Protein AF-A0A4V1ZPE8-F1 (afdb_monomer_lite)

Sequence (81 aa):
MAPWPCDGGLCFTVYVDGVRVTAHATAATLQLHFDAPNPGDAALARAFYAHIERLQVEAVARYRLHPNAERKVHVTGLPMT

Radius of gyration: 12.61 Å; chains: 1; bounding box: 32×26×32 Å

Foldseek 3Di:
DDADPDQDADWDWAAAPNDIAIEGEGPVNLCVAQVDGPPPDPVSVVSCVVCVVLSRVQQNVQCVVPPDPNRYYYRDCRDHD

pLDDT: mean 79.31, std 12.61, range [49.75, 95.0]

Structure (mmCIF, N/CA/C/O backbone):
data_AF-A0A4V1ZPE8-F1
#
_entry.id   AF-A0A4V1ZPE8-F1
#
loop_
_atom_site.group_PDB
_atom_site.id
_atom_site.type_symbol
_atom_site.label_atom_id
_atom_site.label_alt_id
_atom_site.label_comp_id
_atom_site.label_asym_id
_atom_site.label_entity_id
_atom_site.label_seq_id
_atom_site.pdbx_PDB_ins_code
_atom_site.Cartn_x
_atom_site.Cartn_y
_atom_site.Cartn_z
_atom_site.occupancy
_atom_site.B_iso_or_equiv
_atom_site.auth_seq_id
_atom_site.auth_comp_id
_atom_site.auth_asym_id
_atom_site.auth_atom_id
_atom_site.pdbx_PDB_model_num
ATOM 1 N N . MET A 1 1 ? 18.830 4.855 -16.389 1.00 53.75 1 MET A N 1
ATOM 2 C CA . MET A 1 1 ? 17.665 4.739 -15.482 1.00 53.75 1 MET A CA 1
ATOM 3 C C . MET A 1 1 ? 17.543 6.036 -14.706 1.00 53.75 1 MET A C 1
ATOM 5 O O . MET A 1 1 ? 18.573 6.540 -14.276 1.00 53.75 1 MET A O 1
ATOM 9 N N . ALA A 1 2 ? 16.342 6.608 -14.609 1.00 58.38 2 ALA A N 1
ATOM 10 C CA . ALA A 1 2 ? 16.138 7.884 -13.925 1.00 58.38 2 ALA A CA 1
ATOM 11 C C . ALA A 1 2 ? 16.028 7.663 -12.406 1.00 58.38 2 ALA A C 1
ATOM 13 O O . ALA A 1 2 ? 15.395 6.694 -11.993 1.00 58.38 2 ALA A O 1
ATOM 14 N N . PRO A 1 3 ? 16.621 8.521 -11.564 1.00 58.28 3 PRO A N 1
ATOM 15 C CA . PRO A 1 3 ? 16.379 8.485 -10.124 1.00 58.28 3 PRO A CA 1
ATOM 16 C C . PRO A 1 3 ? 14.894 8.741 -9.822 1.00 58.28 3 PRO A C 1
ATOM 18 O O . PRO A 1 3 ? 14.171 9.305 -10.648 1.00 58.28 3 PRO A O 1
ATOM 21 N N . TRP A 1 4 ? 14.417 8.321 -8.649 1.00 57.00 4 TRP A N 1
ATOM 22 C CA . TRP A 1 4 ? 13.106 8.756 -8.162 1.00 57.00 4 TRP A CA 1
ATOM 23 C C . TRP A 1 4 ? 13.128 10.290 -8.014 1.00 57.00 4 TRP A C 1
ATOM 25 O O . TRP A 1 4 ? 14.022 10.810 -7.349 1.00 57.00 4 TRP A O 1
ATOM 35 N N . PRO A 1 5 ? 12.214 11.038 -8.661 1.00 49.75 5 PRO A N 1
ATOM 36 C CA . PRO A 1 5 ? 12.266 12.506 -8.686 1.00 49.75 5 PRO A CA 1
ATOM 37 C C . PRO A 1 5 ? 11.878 13.165 -7.347 1.00 49.75 5 PRO A C 1
ATOM 39 O O . PRO A 1 5 ? 11.982 14.380 -7.205 1.00 49.75 5 PRO A O 1
ATOM 42 N N . CYS A 1 6 ? 11.418 12.378 -6.375 1.00 54.06 6 CYS A N 1
ATOM 43 C CA . CYS A 1 6 ? 11.037 12.769 -5.017 1.00 54.06 6 CYS A CA 1
ATOM 44 C C . CYS A 1 6 ? 11.066 11.522 -4.107 1.00 54.06 6 CYS A C 1
ATOM 46 O O . CYS A 1 6 ? 11.392 10.437 -4.596 1.00 54.06 6 CYS A O 1
ATOM 48 N N . ASP A 1 7 ? 10.614 11.626 -2.846 1.00 58.78 7 ASP A N 1
ATOM 49 C CA . ASP A 1 7 ? 10.231 10.487 -1.969 1.00 58.78 7 ASP A CA 1
ATOM 50 C C . ASP A 1 7 ? 9.056 9.646 -2.539 1.00 58.78 7 ASP A C 1
ATOM 52 O O . ASP A 1 7 ? 8.279 9.018 -1.815 1.00 58.78 7 ASP A O 1
ATOM 56 N N . GLY A 1 8 ? 8.896 9.661 -3.864 1.00 64.31 8 GLY A N 1
ATOM 57 C CA . GLY A 1 8 ? 7.929 8.914 -4.632 1.00 64.31 8 GLY A CA 1
ATOM 58 C C . GLY A 1 8 ? 8.004 7.435 -4.304 1.00 64.31 8 GLY A C 1
ATOM 59 O O . GLY A 1 8 ? 9.033 6.885 -3.930 1.00 64.31 8 GLY A O 1
ATOM 60 N N . GLY A 1 9 ? 6.857 6.801 -4.396 1.00 74.00 9 GLY A N 1
ATOM 61 C CA . GLY A 1 9 ? 6.651 5.422 -4.024 1.00 74.00 9 GLY A CA 1
ATOM 62 C C . GLY A 1 9 ? 5.241 5.054 -4.434 1.00 74.00 9 GLY A C 1
ATOM 63 O O . GLY A 1 9 ? 4.682 5.662 -5.348 1.00 74.00 9 GLY A O 1
ATOM 64 N N . LEU A 1 10 ? 4.638 4.090 -3.760 1.00 80.50 10 LEU A N 1
ATOM 65 C CA . LEU A 1 10 ? 3.316 3.619 -4.119 1.00 80.50 10 LEU A CA 1
ATOM 66 C C . LEU A 1 10 ? 2.290 3.948 -3.042 1.00 80.50 10 LEU A C 1
ATOM 68 O O . LEU A 1 10 ? 2.453 3.599 -1.873 1.00 80.50 10 LEU A O 1
ATOM 72 N N . CYS A 1 11 ? 1.216 4.611 -3.467 1.00 85.19 11 CYS A N 1
ATOM 73 C CA . CYS A 1 11 ? 0.053 4.880 -2.635 1.00 85.19 11 CYS A CA 1
ATOM 74 C C . CYS A 1 11 ? -1.053 3.889 -2.983 1.00 85.19 11 CYS A C 1
ATOM 76 O O . CYS A 1 11 ? -1.412 3.739 -4.150 1.00 85.19 11 CYS A O 1
ATOM 78 N N . PHE A 1 12 ? -1.615 3.236 -1.977 1.00 87.44 12 PHE A N 1
ATOM 79 C CA . PHE A 1 12 ? -2.699 2.280 -2.160 1.00 87.44 12 PHE A CA 1
ATOM 80 C C . PHE A 1 12 ? -3.699 2.375 -1.014 1.00 87.44 12 PHE A C 1
ATOM 82 O O . PHE A 1 12 ? -3.399 2.880 0.064 1.00 87.44 12 PHE A O 1
ATOM 89 N N . THR A 1 13 ? -4.929 1.934 -1.262 1.00 92.50 13 THR A N 1
ATOM 90 C CA . THR A 1 13 ? -5.981 1.930 -0.241 1.00 92.50 13 THR A CA 1
ATOM 91 C C . THR A 1 13 ? -6.056 0.559 0.421 1.00 92.50 13 THR A C 1
ATOM 93 O O . THR A 1 13 ? -6.076 -0.459 -0.269 1.00 92.50 13 THR A O 1
ATOM 96 N N . VAL A 1 14 ? -6.156 0.546 1.749 1.00 93.44 14 VAL A N 1
ATOM 97 C CA . VAL A 1 14 ? -6.539 -0.626 2.545 1.00 93.44 14 VAL A CA 1
ATOM 98 C C . VAL A 1 14 ? -7.765 -0.301 3.389 1.00 93.44 14 VAL A C 1
ATOM 100 O O . VAL A 1 14 ? -8.040 0.864 3.682 1.00 93.44 14 VAL A O 1
ATOM 103 N N . TYR A 1 15 ? -8.515 -1.329 3.771 1.00 94.19 15 TYR A N 1
ATOM 104 C CA . TYR A 1 15 ? -9.638 -1.194 4.692 1.00 94.19 15 TYR A CA 1
ATOM 105 C C . TYR A 1 15 ? -9.278 -1.874 6.006 1.00 94.19 15 TYR A C 1
ATOM 107 O O . TYR A 1 15 ? -9.013 -3.074 6.031 1.00 94.19 15 TYR A O 1
ATOM 115 N N . VAL A 1 16 ? -9.263 -1.103 7.090 1.00 93.56 16 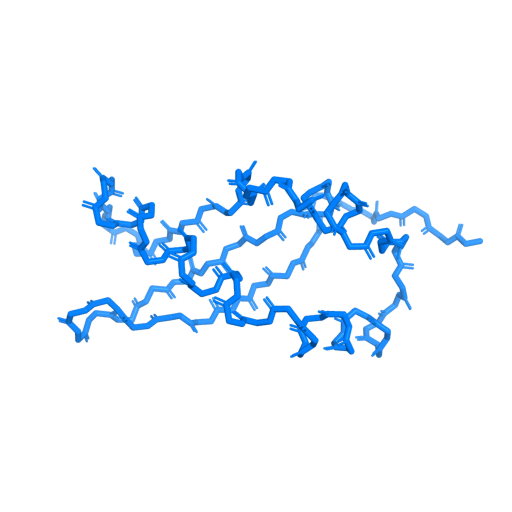VAL A N 1
ATOM 116 C CA . VAL A 1 16 ? -9.018 -1.607 8.444 1.00 93.56 16 VAL A CA 1
ATOM 117 C C . VAL A 1 16 ? -10.308 -1.460 9.227 1.00 93.56 16 VAL A C 1
ATOM 119 O O . VAL A 1 16 ? -10.739 -0.341 9.486 1.00 93.56 16 VAL A O 1
ATOM 122 N N . ASP A 1 17 ? -10.951 -2.582 9.548 1.00 92.06 17 ASP A N 1
ATOM 123 C CA . ASP A 1 17 ? -12.168 -2.621 10.371 1.00 92.06 17 ASP A CA 1
ATOM 124 C C . ASP A 1 17 ? -13.276 -1.672 9.845 1.00 92.06 17 ASP A C 1
ATOM 126 O O . ASP A 1 17 ? -13.948 -0.964 10.590 1.00 92.06 17 ASP A O 1
ATOM 130 N N . GLY A 1 18 ? -13.433 -1.618 8.514 1.00 91.62 18 GLY A N 1
ATOM 131 C CA . GLY A 1 18 ? -14.394 -0.751 7.814 1.00 91.62 18 GLY A CA 1
ATOM 132 C C . GLY A 1 18 ? -13.901 0.674 7.524 1.00 91.62 18 GLY A C 1
ATOM 133 O O . GLY A 1 18 ? -14.538 1.404 6.765 1.00 91.62 18 GLY A O 1
ATOM 134 N N . VAL A 1 19 ? -12.745 1.076 8.056 1.00 92.50 19 VAL A N 1
ATOM 135 C CA . VAL A 1 19 ? -12.140 2.390 7.808 1.00 92.50 19 VAL A CA 1
ATOM 136 C C . VAL A 1 19 ? -11.249 2.336 6.572 1.00 92.50 19 VAL A C 1
ATOM 138 O O . VAL A 1 19 ? -10.315 1.541 6.497 1.00 92.50 19 VAL A O 1
ATOM 141 N N . ARG A 1 20 ? -11.505 3.226 5.609 1.00 95.00 20 ARG A N 1
ATOM 142 C CA . ARG A 1 20 ? -10.619 3.443 4.458 1.00 95.00 20 ARG A CA 1
ATOM 143 C C . ARG A 1 20 ? -9.339 4.153 4.912 1.00 95.00 20 ARG A C 1
ATOM 145 O O . ARG A 1 20 ? -9.421 5.273 5.417 1.00 95.00 20 ARG A O 1
ATOM 152 N N . VAL A 1 21 ? -8.189 3.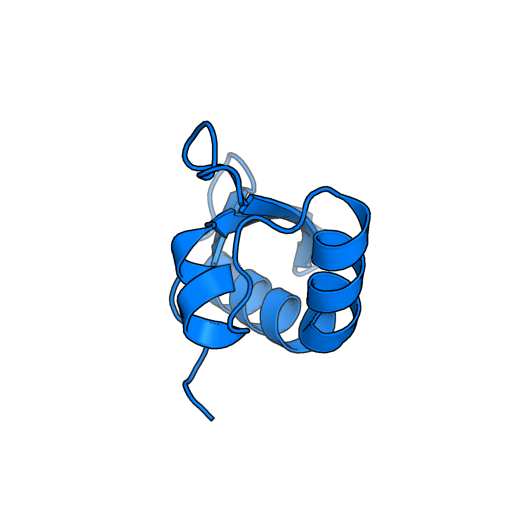526 4.680 1.00 93.19 21 VAL A N 1
ATOM 153 C CA . VAL A 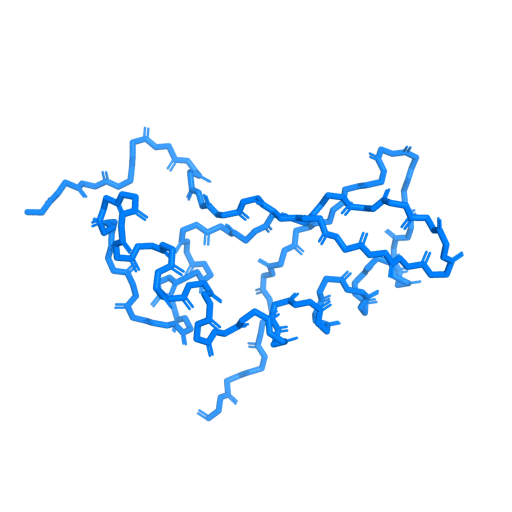1 21 ? -6.850 4.010 5.048 1.00 93.19 21 VAL A CA 1
ATOM 154 C C . VAL A 1 21 ? -5.971 4.091 3.800 1.00 93.19 21 VAL A C 1
ATOM 156 O O . VAL A 1 21 ? -5.952 3.171 2.980 1.00 93.19 21 VAL A O 1
ATOM 159 N N . THR A 1 22 ? -5.230 5.186 3.657 1.00 93.31 22 THR A N 1
ATOM 160 C CA . THR A 1 22 ? -4.250 5.372 2.582 1.00 93.31 22 THR A CA 1
ATOM 161 C C . THR A 1 22 ? -2.873 4.931 3.067 1.00 93.31 22 THR A C 1
ATOM 163 O O . THR A 1 22 ? -2.302 5.516 3.986 1.00 93.31 22 THR A O 1
ATOM 166 N N . ALA A 1 23 ? -2.329 3.892 2.448 1.00 90.75 23 ALA A N 1
ATOM 167 C CA . ALA A 1 23 ? -1.000 3.379 2.731 1.00 90.75 23 ALA A CA 1
ATOM 168 C C . ALA A 1 23 ? 0.019 3.924 1.726 1.00 90.75 23 ALA A C 1
ATOM 170 O O . ALA A 1 23 ? -0.253 3.988 0.528 1.00 90.75 23 ALA A O 1
ATOM 171 N N . HIS A 1 24 ? 1.196 4.291 2.226 1.00 88.75 24 HIS A N 1
ATOM 172 C CA . HIS A 1 24 ? 2.312 4.833 1.460 1.00 88.75 24 HIS A CA 1
ATOM 173 C C . HIS A 1 24 ? 3.530 3.919 1.619 1.00 88.75 24 HIS A C 1
ATOM 175 O O . HIS A 1 24 ? 4.115 3.851 2.699 1.00 88.75 24 HIS A O 1
ATOM 181 N N . ALA A 1 25 ? 3.931 3.230 0.555 1.00 85.69 25 ALA A N 1
ATOM 182 C CA . ALA A 1 25 ? 5.215 2.537 0.482 1.00 85.69 25 ALA A CA 1
ATOM 183 C C . ALA A 1 25 ? 6.233 3.456 -0.197 1.00 85.69 25 ALA A C 1
ATOM 185 O O . ALA A 1 25 ? 5.985 3.908 -1.311 1.00 85.69 25 ALA A O 1
ATOM 186 N N . THR A 1 26 ? 7.357 3.756 0.453 1.00 80.50 26 THR A N 1
ATOM 187 C CA . THR A 1 26 ? 8.383 4.649 -0.115 1.00 80.50 26 THR A CA 1
ATOM 188 C C . THR A 1 26 ? 9.196 3.940 -1.200 1.00 80.50 26 THR A C 1
ATOM 190 O O . THR A 1 26 ? 9.301 2.711 -1.189 1.00 80.50 26 THR A O 1
ATOM 193 N N . ALA A 1 27 ? 9.834 4.693 -2.103 1.00 76.94 27 ALA A N 1
ATOM 194 C CA . ALA A 1 27 ? 10.823 4.142 -3.036 1.00 76.94 27 ALA A CA 1
ATOM 195 C C . ALA A 1 27 ? 11.884 3.294 -2.329 1.00 76.94 27 ALA A C 1
ATOM 197 O O . ALA A 1 27 ? 12.212 2.219 -2.812 1.00 76.94 27 ALA A O 1
ATOM 198 N N . ALA A 1 28 ? 12.383 3.739 -1.171 1.00 77.00 28 ALA A N 1
ATOM 199 C CA . ALA A 1 28 ? 13.386 3.001 -0.409 1.00 77.00 28 ALA A CA 1
ATOM 200 C C . ALA A 1 28 ? 12.871 1.625 0.041 1.00 77.00 28 ALA A C 1
ATOM 202 O O . ALA A 1 28 ? 13.570 0.628 -0.109 1.00 77.00 28 ALA A O 1
ATOM 203 N N . THR A 1 29 ? 11.632 1.546 0.536 1.00 79.75 29 THR A N 1
ATOM 204 C CA . THR A 1 29 ? 10.997 0.269 0.894 1.00 79.75 29 THR A CA 1
ATOM 205 C C . THR A 1 29 ? 10.791 -0.613 -0.333 1.00 79.75 29 THR A C 1
ATOM 207 O O . THR A 1 29 ? 11.053 -1.812 -0.279 1.00 79.75 29 THR A O 1
ATOM 210 N N . LEU A 1 30 ? 10.362 -0.032 -1.451 1.00 77.62 30 LEU A N 1
ATOM 211 C CA . LEU A 1 30 ? 10.151 -0.780 -2.686 1.00 77.62 30 LEU A CA 1
ATOM 212 C C . LEU A 1 30 ? 11.469 -1.312 -3.269 1.00 77.62 30 LEU A C 1
ATOM 214 O O . LEU A 1 30 ? 11.534 -2.456 -3.706 1.00 77.62 30 LEU A O 1
ATOM 218 N N . GLN A 1 31 ? 12.532 -0.514 -3.222 1.00 77.12 31 GLN A N 1
ATOM 219 C CA . GLN A 1 31 ? 13.848 -0.893 -3.714 1.00 77.12 31 GLN A CA 1
ATOM 220 C C . GLN A 1 31 ? 14.511 -1.937 -2.808 1.00 77.12 31 GLN A C 1
ATOM 222 O O . GLN A 1 31 ? 15.043 -2.918 -3.309 1.00 77.12 31 GLN A O 1
ATOM 227 N N . LEU A 1 32 ? 14.430 -1.773 -1.483 1.00 78.31 32 LEU A N 1
ATOM 228 C CA . LEU A 1 32 ? 15.037 -2.698 -0.523 1.00 78.31 32 LEU A CA 1
ATOM 229 C C . LEU A 1 32 ? 14.385 -4.087 -0.544 1.00 78.31 32 LEU A C 1
ATOM 231 O O . LEU A 1 32 ? 15.082 -5.090 -0.437 1.00 78.31 32 LEU A O 1
ATOM 235 N N . HIS A 1 33 ? 13.054 -4.152 -0.641 1.00 75.25 33 HIS A N 1
ATOM 236 C CA . HIS A 1 33 ? 12.324 -5.412 -0.475 1.00 75.25 33 HIS A CA 1
ATOM 237 C C . HIS A 1 33 ? 11.935 -6.094 -1.785 1.00 75.25 33 HIS A C 1
ATOM 239 O O . HIS A 1 33 ? 11.634 -7.287 -1.765 1.00 75.25 33 HIS A O 1
ATOM 245 N N . PHE A 1 34 ? 11.921 -5.360 -2.900 1.00 71.44 34 PHE A N 1
ATOM 246 C CA . PHE A 1 34 ? 11.462 -5.874 -4.193 1.00 71.44 34 PHE A CA 1
ATOM 247 C 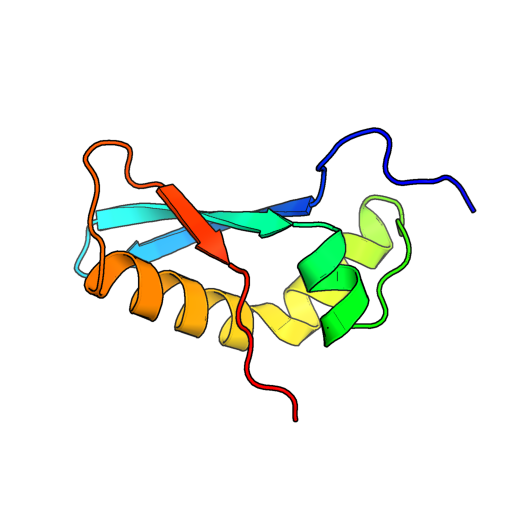C . PHE A 1 34 ? 12.450 -5.616 -5.335 1.00 71.44 34 PHE A C 1
ATOM 249 O O . PHE A 1 34 ? 12.083 -5.814 -6.490 1.00 71.44 34 PHE A O 1
ATOM 256 N N . ASP A 1 35 ? 13.667 -5.151 -5.021 1.00 71.81 35 ASP A N 1
ATOM 257 C CA . ASP A 1 35 ? 14.710 -4.791 -5.995 1.00 71.81 35 ASP A CA 1
ATOM 258 C C . ASP A 1 35 ? 14.168 -3.914 -7.139 1.00 71.81 35 ASP A C 1
ATOM 260 O O . ASP A 1 35 ? 14.481 -4.091 -8.314 1.00 71.81 35 ASP A O 1
ATOM 264 N N . ALA A 1 36 ? 13.266 -2.987 -6.798 1.00 65.62 36 ALA A N 1
ATOM 265 C CA . ALA A 1 36 ? 12.586 -2.128 -7.756 1.00 65.62 36 ALA A CA 1
ATOM 266 C C . ALA A 1 36 ? 13.352 -0.795 -7.930 1.00 65.62 36 ALA A C 1
ATOM 268 O O . ALA A 1 36 ? 13.122 0.138 -7.150 1.00 65.62 36 ALA A O 1
ATOM 269 N N . PRO A 1 37 ? 14.250 -0.637 -8.933 1.00 63.44 37 PRO A N 1
ATOM 270 C CA . PRO A 1 37 ? 14.723 0.694 -9.339 1.00 63.44 37 PRO A CA 1
ATOM 271 C C . PRO A 1 37 ? 13.532 1.502 -9.867 1.00 63.44 37 PRO A C 1
ATOM 273 O O . PRO A 1 37 ? 12.585 0.869 -10.304 1.00 63.44 37 PRO A O 1
ATOM 276 N N . ASN A 1 38 ? 13.557 2.847 -9.877 1.00 64.12 38 ASN A N 1
ATOM 277 C CA . ASN A 1 38 ? 12.442 3.680 -10.383 1.00 64.12 38 ASN A CA 1
ATOM 278 C C . ASN A 1 38 ? 11.927 3.158 -11.746 1.00 64.12 38 ASN A C 1
ATOM 280 O O . ASN A 1 38 ? 12.561 3.436 -12.772 1.00 64.12 38 ASN A O 1
ATOM 284 N N . PRO A 1 39 ? 10.826 2.380 -11.791 1.00 59.72 39 PRO A N 1
ATOM 285 C CA . PRO A 1 39 ? 10.577 1.522 -12.946 1.00 59.72 39 PRO A CA 1
ATOM 286 C C . PRO A 1 39 ? 9.831 2.242 -14.075 1.00 59.72 39 PRO A C 1
ATOM 288 O O . PRO A 1 39 ? 9.496 1.627 -15.090 1.00 59.72 39 PRO A O 1
ATOM 291 N N . GLY A 1 40 ? 9.478 3.517 -13.874 1.00 65.31 40 GLY A N 1
ATOM 292 C CA . GLY A 1 40 ? 8.285 4.075 -14.503 1.00 65.31 40 GLY A CA 1
ATOM 293 C C . GLY A 1 40 ? 7.013 3.330 -14.060 1.00 65.31 40 GLY A C 1
ATOM 294 O O . GLY A 1 40 ? 7.060 2.307 -13.370 1.00 65.31 40 GLY A O 1
ATOM 295 N N . ASP A 1 41 ? 5.847 3.829 -14.459 1.00 65.25 41 ASP A N 1
ATOM 296 C CA . ASP A 1 41 ? 4.571 3.393 -13.870 1.00 65.25 41 ASP A CA 1
ATOM 297 C C . ASP A 1 41 ? 4.241 1.906 -14.103 1.00 65.25 41 ASP A C 1
ATOM 299 O O . ASP A 1 41 ? 3.704 1.231 -13.225 1.00 65.25 41 ASP A O 1
ATOM 303 N N . ALA A 1 42 ? 4.590 1.353 -15.269 1.00 67.25 42 ALA A N 1
ATOM 304 C CA . ALA A 1 42 ? 4.169 0.003 -15.652 1.00 67.25 42 ALA A CA 1
ATOM 305 C C . ALA A 1 42 ? 4.899 -1.114 -14.885 1.00 67.25 42 ALA A C 1
ATOM 307 O O . ALA A 1 42 ? 4.275 -2.094 -14.473 1.00 67.25 42 ALA A O 1
ATOM 308 N N . ALA A 1 43 ? 6.214 -0.996 -14.690 1.00 71.44 43 ALA A N 1
ATOM 309 C CA . ALA A 1 43 ? 6.969 -1.983 -13.921 1.00 71.44 43 ALA A CA 1
ATOM 310 C C . ALA A 1 43 ? 6.759 -1.799 -12.406 1.00 71.44 43 ALA A C 1
ATOM 312 O O . ALA A 1 43 ? 6.738 -2.792 -11.678 1.00 71.44 43 ALA A O 1
ATOM 313 N N . LEU A 1 44 ? 6.459 -0.573 -11.953 1.00 71.25 44 LEU A N 1
ATOM 314 C CA . LEU A 1 44 ? 6.041 -0.304 -10.577 1.00 71.25 44 LEU A CA 1
ATOM 315 C C . LEU A 1 44 ? 4.713 -0.990 -10.251 1.00 71.25 44 LEU A C 1
ATOM 317 O O . LEU A 1 44 ? 4.601 -1.659 -9.227 1.00 71.25 44 LEU A O 1
ATOM 321 N N . ALA A 1 45 ? 3.730 -0.887 -11.148 1.00 70.00 45 ALA A N 1
ATOM 322 C CA . ALA A 1 45 ? 2.451 -1.568 -10.995 1.00 70.00 45 ALA A CA 1
ATOM 323 C C . ALA A 1 45 ? 2.621 -3.095 -10.929 1.00 70.00 45 ALA A C 1
ATOM 325 O O . ALA A 1 45 ? 1.988 -3.749 -10.107 1.00 70.00 45 ALA A O 1
ATOM 326 N N . ARG A 1 46 ? 3.508 -3.685 -11.741 1.00 75.38 46 ARG A N 1
ATOM 327 C CA . ARG A 1 46 ? 3.781 -5.135 -11.695 1.00 75.38 46 ARG A CA 1
ATOM 328 C C . ARG A 1 46 ? 4.405 -5.569 -10.371 1.00 75.38 46 ARG A C 1
ATOM 330 O O . ARG A 1 46 ? 3.930 -6.537 -9.786 1.00 75.38 46 ARG A O 1
ATOM 337 N N . ALA A 1 47 ? 5.417 -4.844 -9.889 1.00 72.19 47 ALA A N 1
ATOM 338 C CA . ALA A 1 47 ? 6.027 -5.108 -8.585 1.00 72.19 47 ALA A CA 1
ATOM 339 C C . ALA A 1 47 ? 4.996 -4.964 -7.455 1.00 72.19 47 ALA A C 1
ATOM 341 O O . ALA A 1 47 ? 4.930 -5.794 -6.553 1.00 72.19 47 ALA A O 1
ATOM 342 N N . PHE A 1 48 ? 4.122 -3.960 -7.546 1.00 75.06 48 PHE A N 1
ATOM 343 C CA . PHE A 1 48 ? 3.015 -3.803 -6.615 1.00 75.06 48 PHE A CA 1
ATOM 344 C C . PHE A 1 48 ? 2.070 -4.995 -6.619 1.00 75.06 48 PHE A C 1
ATOM 346 O O . PHE A 1 48 ? 1.831 -5.569 -5.564 1.00 75.06 48 PHE A O 1
ATOM 353 N N . TYR A 1 49 ? 1.555 -5.400 -7.781 1.00 79.69 49 TYR A N 1
ATOM 354 C CA . TYR A 1 49 ? 0.626 -6.525 -7.864 1.00 79.69 49 TYR A CA 1
ATOM 355 C C . TYR A 1 49 ? 1.260 -7.842 -7.408 1.00 79.69 49 TYR A C 1
ATOM 357 O O . TYR A 1 49 ? 0.577 -8.649 -6.787 1.00 79.69 49 TYR A O 1
ATOM 365 N N . ALA A 1 50 ? 2.560 -8.039 -7.637 1.00 81.06 50 ALA A N 1
ATOM 366 C CA . ALA A 1 50 ? 3.283 -9.215 -7.154 1.00 81.06 50 ALA A CA 1
ATOM 367 C C . ALA A 1 50 ? 3.417 -9.268 -5.618 1.00 81.06 50 ALA A C 1
ATOM 369 O O . ALA A 1 50 ? 3.627 -10.341 -5.052 1.00 81.06 50 ALA A O 1
ATOM 370 N N . HIS A 1 51 ? 3.306 -8.126 -4.932 1.00 82.75 51 HIS A N 1
ATOM 371 C CA . HIS A 1 51 ? 3.593 -8.009 -3.499 1.00 82.75 51 HIS A CA 1
ATOM 372 C C . HIS A 1 51 ? 2.489 -7.314 -2.691 1.00 82.75 51 HIS A C 1
ATOM 374 O O . HIS A 1 51 ? 2.688 -6.984 -1.518 1.00 82.75 51 HIS A O 1
ATOM 380 N N . ILE A 1 52 ? 1.315 -7.114 -3.297 1.00 85.50 52 ILE A N 1
ATOM 381 C CA . ILE A 1 52 ? 0.206 -6.350 -2.722 1.00 85.50 52 ILE A CA 1
ATOM 382 C C . ILE A 1 52 ? -0.252 -6.934 -1.388 1.00 85.50 52 ILE A C 1
ATOM 384 O O . ILE A 1 52 ? -0.484 -6.179 -0.453 1.00 85.50 52 ILE A O 1
ATOM 388 N N . GLU A 1 53 ? -0.296 -8.258 -1.251 1.00 87.12 53 GLU A N 1
ATOM 389 C CA . GLU A 1 53 ? -0.709 -8.912 -0.006 1.00 87.12 53 GLU A CA 1
ATOM 390 C C . GLU A 1 53 ? 0.219 -8.553 1.161 1.00 87.12 53 GLU A C 1
ATOM 392 O O . GLU A 1 53 ? -0.246 -8.122 2.216 1.00 87.12 53 GLU A O 1
ATOM 397 N N . ARG A 1 54 ? 1.544 -8.632 0.962 1.00 87.56 54 ARG A N 1
ATOM 398 C CA . ARG A 1 54 ? 2.537 -8.264 1.989 1.00 87.56 54 ARG A CA 1
ATOM 399 C C . ARG A 1 54 ? 2.425 -6.789 2.368 1.00 87.56 54 ARG A C 1
ATOM 401 O O . ARG A 1 54 ? 2.458 -6.448 3.549 1.00 87.56 54 ARG A O 1
ATOM 408 N N . LEU A 1 55 ? 2.262 -5.923 1.368 1.00 87.25 55 LEU A N 1
ATOM 409 C CA . LEU A 1 55 ? 2.081 -4.485 1.559 1.00 87.25 55 LEU A CA 1
ATOM 410 C C . LEU A 1 55 ? 0.797 -4.168 2.342 1.00 87.25 55 LEU A C 1
ATOM 412 O O . LEU A 1 55 ? 0.812 -3.314 3.228 1.00 87.25 55 LEU A O 1
ATOM 416 N N . GLN A 1 56 ? -0.299 -4.870 2.052 1.00 90.62 56 GLN A N 1
ATOM 417 C CA . GLN A 1 56 ? -1.574 -4.708 2.744 1.00 90.62 56 GLN A CA 1
ATOM 418 C C . GLN A 1 56 ? -1.511 -5.183 4.193 1.00 90.62 56 GLN A C 1
ATOM 420 O O . GLN A 1 56 ? -1.949 -4.451 5.079 1.00 90.62 56 GLN A O 1
ATOM 425 N N . VAL A 1 57 ? -0.938 -6.362 4.449 1.00 91.31 57 VAL A N 1
ATOM 426 C CA . VAL A 1 57 ? -0.782 -6.901 5.809 1.00 91.31 57 VAL A CA 1
ATOM 427 C C . VAL A 1 57 ? 0.009 -5.929 6.684 1.00 91.31 57 VAL A C 1
ATOM 429 O O . VAL A 1 57 ? -0.441 -5.587 7.778 1.00 91.31 57 VAL A O 1
ATOM 432 N N . GLU A 1 58 ? 1.132 -5.418 6.178 1.00 90.75 58 GLU A N 1
ATOM 433 C CA . GLU A 1 58 ? 1.970 -4.473 6.919 1.00 90.75 58 GLU A CA 1
ATOM 434 C C . GLU A 1 58 ? 1.256 -3.133 7.156 1.00 90.75 58 GLU A C 1
ATOM 436 O O . GLU A 1 58 ? 1.293 -2.588 8.261 1.00 90.75 58 GLU A O 1
ATOM 441 N N . ALA A 1 59 ? 0.547 -2.609 6.151 1.00 90.69 59 ALA A N 1
ATOM 442 C CA . ALA A 1 59 ? -0.235 -1.382 6.296 1.00 90.69 59 ALA A CA 1
ATOM 443 C C . ALA A 1 59 ? -1.339 -1.517 7.361 1.00 90.69 59 ALA A C 1
ATOM 445 O O . ALA A 1 59 ? -1.508 -0.623 8.194 1.00 90.69 59 ALA A O 1
ATOM 446 N N . VAL A 1 60 ? -2.063 -2.641 7.365 1.00 93.00 60 VAL A N 1
ATOM 447 C CA . VAL A 1 60 ? -3.111 -2.936 8.354 1.00 93.00 60 VAL A CA 1
ATOM 448 C C . VAL A 1 60 ? -2.509 -3.057 9.752 1.00 93.00 60 VAL A C 1
ATOM 450 O O . VAL A 1 60 ? -3.012 -2.429 10.685 1.00 93.00 60 VAL A O 1
ATOM 453 N N . ALA A 1 61 ? -1.427 -3.826 9.907 1.00 91.69 61 ALA A N 1
ATOM 454 C CA . ALA A 1 61 ? -0.765 -4.025 11.194 1.00 91.69 61 ALA A CA 1
ATOM 455 C C . ALA A 1 61 ? -0.300 -2.691 11.793 1.00 91.69 61 ALA A C 1
ATOM 457 O O . ALA A 1 61 ? -0.599 -2.380 12.945 1.00 91.69 61 ALA A O 1
ATOM 458 N N . ARG A 1 62 ? 0.349 -1.850 10.985 1.00 90.50 62 ARG A N 1
ATOM 459 C CA . ARG A 1 62 ? 0.823 -0.536 11.425 1.00 90.50 62 ARG A CA 1
ATOM 460 C C . ARG A 1 62 ? -0.290 0.424 11.787 1.00 90.50 62 ARG A C 1
ATOM 462 O O . ARG A 1 62 ? -0.185 1.107 12.802 1.00 90.50 62 ARG A O 1
ATOM 469 N N . TYR A 1 63 ? -1.351 0.482 10.986 1.00 92.44 63 TYR A N 1
ATOM 470 C CA . TYR A 1 63 ? -2.476 1.355 11.300 1.00 92.44 63 TYR A CA 1
ATOM 471 C C . TYR A 1 63 ? -3.199 0.906 12.575 1.00 92.44 63 TYR A C 1
ATOM 473 O O . TYR A 1 63 ? -3.635 1.749 13.350 1.00 92.44 63 TYR A O 1
ATOM 481 N N . ARG A 1 64 ? -3.278 -0.404 12.846 1.00 92.44 64 ARG A N 1
ATOM 482 C CA . ARG A 1 64 ? -3.819 -0.917 14.115 1.00 92.44 64 ARG A CA 1
ATOM 483 C C . ARG A 1 64 ? -2.954 -0.553 15.323 1.00 92.44 64 ARG A C 1
ATOM 485 O O . ARG A 1 64 ? -3.503 -0.293 16.387 1.00 92.44 64 ARG A O 1
ATOM 492 N N . LEU A 1 65 ? -1.630 -0.510 15.164 1.00 91.62 65 LEU A N 1
ATOM 493 C CA . LEU A 1 65 ? -0.709 -0.085 16.225 1.00 91.62 65 LEU A CA 1
ATOM 494 C C . LEU A 1 65 ? -0.772 1.427 16.482 1.00 91.62 65 LEU A C 1
ATOM 496 O O . LEU A 1 65 ? -0.710 1.862 17.630 1.00 91.62 65 LEU A O 1
ATOM 500 N N . HIS A 1 66 ? -0.907 2.224 15.420 1.00 89.31 66 HIS A N 1
ATOM 501 C CA . HIS A 1 66 ? -0.886 3.685 15.487 1.00 89.31 66 HIS A CA 1
ATOM 502 C C . HIS A 1 66 ? -1.991 4.313 14.623 1.00 89.31 66 HIS A C 1
ATOM 504 O O . HIS A 1 66 ? -1.701 4.938 13.594 1.00 89.31 66 HIS A O 1
ATOM 510 N N . PRO A 1 67 ? -3.268 4.171 15.023 1.00 90.19 67 PRO A N 1
ATOM 511 C CA . PRO A 1 67 ? -4.366 4.802 14.308 1.00 90.19 67 PRO A CA 1
ATOM 512 C C . PRO A 1 67 ? -4.238 6.324 14.408 1.00 90.19 67 PRO A C 1
ATOM 514 O O . PRO A 1 67 ? -3.894 6.871 15.456 1.00 90.19 67 PRO A O 1
ATOM 517 N N . ASN A 1 68 ? -4.521 7.025 13.313 1.00 90.31 68 ASN A N 1
ATOM 518 C CA . ASN A 1 68 ? -4.438 8.483 13.257 1.00 90.31 68 ASN A CA 1
ATOM 519 C C . ASN A 1 68 ? -5.636 9.097 12.529 1.00 90.31 68 ASN A C 1
ATOM 521 O O . ASN A 1 68 ? -6.292 8.453 11.710 1.00 90.31 68 ASN A O 1
ATOM 525 N N . ALA A 1 69 ? -5.907 10.371 12.828 1.00 88.75 69 ALA A N 1
ATOM 526 C CA . ALA A 1 69 ? -7.048 11.106 12.284 1.00 88.75 69 ALA A CA 1
ATOM 527 C C . ALA A 1 69 ? -6.986 11.275 10.756 1.00 88.75 69 ALA A C 1
ATOM 529 O O . ALA A 1 69 ? -8.024 11.352 10.102 1.00 88.75 69 ALA A O 1
ATOM 530 N N . GLU A 1 70 ? -5.781 11.286 10.181 1.00 89.56 70 GLU A N 1
ATOM 531 C CA . GLU A 1 70 ? -5.580 11.414 8.736 1.00 89.56 70 GLU A CA 1
A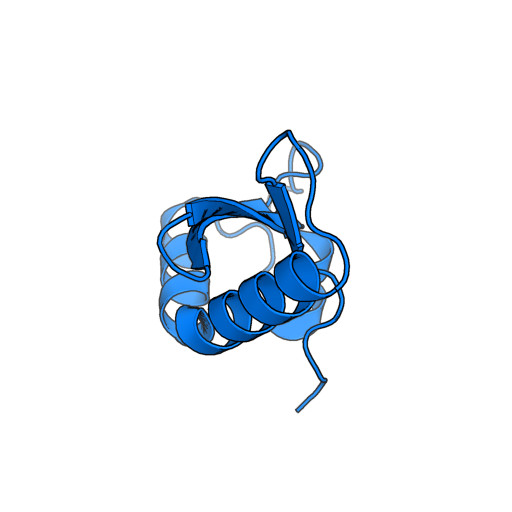TOM 532 C C . GLU A 1 70 ? -5.856 10.123 7.961 1.00 89.56 70 GLU A C 1
ATOM 534 O O . GLU A 1 70 ? -5.958 10.164 6.735 1.00 89.56 70 GLU A O 1
ATOM 539 N N . ARG A 1 71 ? -5.988 8.985 8.657 1.00 92.12 71 ARG A N 1
ATOM 540 C CA . ARG A 1 71 ? -6.166 7.654 8.061 1.00 92.12 71 ARG A CA 1
ATOM 541 C C . ARG A 1 71 ? -5.056 7.334 7.062 1.00 92.12 71 ARG A C 1
ATOM 543 O O . ARG A 1 71 ? -5.316 6.806 5.980 1.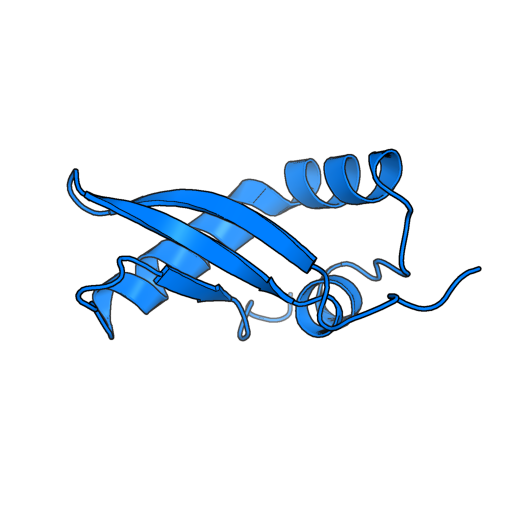00 92.12 71 ARG A O 1
ATOM 550 N N . LYS A 1 72 ? -3.817 7.673 7.419 1.00 91.00 72 LYS A N 1
ATOM 551 C CA . LYS A 1 72 ? -2.628 7.411 6.602 1.00 91.00 72 LYS A CA 1
ATOM 552 C C . LYS A 1 72 ? -1.654 6.509 7.331 1.00 91.00 72 LYS A C 1
ATOM 554 O O . LYS A 1 72 ? -1.532 6.580 8.548 1.00 91.00 72 LYS A O 1
ATOM 559 N N . VAL A 1 73 ? -0.922 5.685 6.597 1.00 91.19 73 VAL A N 1
ATOM 560 C CA . VAL A 1 73 ? 0.139 4.861 7.180 1.00 91.19 73 VAL A CA 1
ATOM 561 C C . VAL A 1 73 ? 1.310 4.734 6.219 1.00 91.19 73 VAL A C 1
ATOM 563 O O . VAL A 1 73 ? 1.118 4.603 5.013 1.00 91.19 73 VAL A O 1
ATOM 566 N N . HIS A 1 74 ? 2.529 4.763 6.749 1.00 88.44 74 HIS A N 1
ATOM 567 C CA . HIS A 1 74 ? 3.737 4.493 5.975 1.00 88.44 74 HIS A CA 1
ATOM 568 C C . HIS A 1 74 ? 4.131 3.028 6.141 1.00 88.44 74 HIS A C 1
ATOM 570 O O . HIS A 1 74 ? 4.178 2.528 7.264 1.00 88.44 74 HIS A O 1
ATOM 576 N N . VAL A 1 75 ? 4.445 2.349 5.043 1.00 85.81 75 VAL A N 1
ATOM 577 C CA . VAL A 1 75 ? 4.989 0.988 5.016 1.00 85.81 75 VAL A CA 1
ATOM 578 C C . VAL A 1 75 ? 6.512 1.104 4.956 1.00 85.81 75 VAL A C 1
ATOM 580 O O . VAL A 1 75 ? 7.035 1.644 3.989 1.00 85.81 75 VAL A O 1
ATOM 583 N N . THR A 1 76 ? 7.225 0.649 5.992 1.00 75.75 76 THR A N 1
ATOM 584 C CA . THR A 1 76 ? 8.695 0.796 6.115 1.00 75.75 76 THR A CA 1
ATOM 585 C C . THR A 1 76 ? 9.416 -0.438 6.670 1.00 75.75 76 THR A C 1
ATOM 587 O O . THR A 1 76 ? 10.619 -0.378 6.884 1.00 75.75 76 THR A O 1
ATOM 590 N N . GLY A 1 77 ? 8.710 -1.533 6.961 1.00 65.06 77 GLY A N 1
ATOM 591 C CA . GLY A 1 77 ? 9.230 -2.637 7.782 1.00 65.06 77 GLY A CA 1
ATOM 592 C C . GLY A 1 77 ? 8.716 -3.986 7.322 1.00 65.06 77 GLY A C 1
ATOM 593 O O . GLY A 1 77 ? 8.336 -4.813 8.142 1.00 65.06 77 GLY A O 1
ATOM 594 N N . LEU A 1 78 ? 8.679 -4.188 6.004 1.00 72.50 78 LEU A N 1
ATOM 595 C CA . LEU A 1 78 ? 8.348 -5.495 5.460 1.00 72.50 78 LEU A CA 1
ATOM 596 C C . LEU A 1 78 ? 9.380 -6.505 5.994 1.00 72.50 78 LEU A C 1
ATOM 598 O O . LEU A 1 78 ? 10.581 -6.257 5.866 1.00 72.50 78 LEU A O 1
ATOM 602 N N . PRO A 1 79 ? 8.963 -7.628 6.600 1.00 64.00 79 PRO A N 1
ATOM 603 C CA . PRO A 1 79 ? 9.913 -8.633 7.058 1.00 64.00 79 PRO A CA 1
ATOM 604 C C . PRO A 1 79 ? 10.737 -9.129 5.864 1.00 64.00 79 PRO A C 1
ATOM 606 O O . PRO A 1 79 ? 10.170 -9.415 4.801 1.00 64.00 79 PRO A O 1
ATOM 609 N N . MET A 1 80 ? 12.067 -9.177 6.017 1.00 57.16 80 MET A N 1
ATOM 610 C CA . MET A 1 80 ? 12.946 -9.778 5.011 1.00 57.16 80 MET A CA 1
ATOM 611 C C . MET A 1 80 ? 12.630 -11.274 4.932 1.00 57.16 80 MET A C 1
ATOM 613 O O . MET A 1 80 ? 12.541 -11.938 5.963 1.00 57.16 80 MET A O 1
ATOM 617 N N . THR A 1 81 ? 12.386 -11.759 3.717 1.00 56.84 81 THR A N 1
ATOM 618 C CA . THR A 1 81 ? 12.281 -13.192 3.404 1.00 56.84 81 THR A CA 1
ATOM 619 C C . THR A 1 81 ? 13.659 -13.799 3.266 1.00 56.84 81 THR A C 1
ATOM 621 O O . THR A 1 81 ? 14.497 -13.116 2.636 1.00 56.84 81 THR A O 1
#

Secondary structure (DSSP, 8-state):
-PPPSSS-EEEEEEEETTEEEEEEEEHHHHHHHH-----HHHHHHHHHHHHHHHHHHHHHHHHHHS--TT-EEEE--PPP-